Protein AF-A0A9D1UPT5-F1 (afdb_monomer_lite)

Organism: NCBI:txid2838590

pLDDT: mean 96.85, std 3.09, range [76.75, 98.69]

Structure (mmCIF, N/CA/C/O backbone):
data_AF-A0A9D1UPT5-F1
#
_entry.id   AF-A0A9D1UPT5-F1
#
loop_
_atom_site.group_PDB
_atom_site.id
_atom_site.type_symbol
_atom_site.label_atom_id
_atom_site.label_alt_id
_atom_site.label_comp_id
_atom_site.label_asym_id
_atom_site.label_entity_id
_atom_site.label_seq_id
_atom_site.pdbx_PDB_ins_code
_atom_site.Cartn_x
_atom_site.Cartn_y
_atom_site.Cartn_z
_atom_site.occupancy
_atom_site.B_iso_or_equiv
_atom_site.auth_seq_id
_atom_site.auth_comp_id
_atom_site.auth_asym_id
_atom_site.auth_atom_id
_atom_site.pdbx_PDB_model_num
ATOM 1 N N . GLY A 1 1 ? -8.221 0.905 21.144 1.00 76.75 1 GLY A N 1
ATOM 2 C CA . GLY A 1 1 ? -8.156 1.146 19.690 1.00 76.75 1 GLY A CA 1
ATOM 3 C C . GLY A 1 1 ? -7.171 0.180 19.068 1.00 76.75 1 GLY A C 1
ATOM 4 O O . GLY A 1 1 ? -6.368 -0.373 19.814 1.00 76.75 1 GLY A O 1
ATOM 5 N N . LEU A 1 2 ? -7.255 -0.034 17.752 1.00 83.69 2 LEU A N 1
ATOM 6 C CA . LEU A 1 2 ? -6.305 -0.863 16.998 1.00 83.69 2 LEU A CA 1
ATOM 7 C C . LEU A 1 2 ? -4.898 -0.245 17.031 1.00 83.69 2 LEU A C 1
ATOM 9 O O . LEU A 1 2 ? -4.751 0.978 17.043 1.00 83.69 2 LEU A O 1
ATOM 13 N N . LYS A 1 3 ? -3.871 -1.092 17.051 1.00 92.44 3 LYS A N 1
ATOM 14 C CA . LYS A 1 3 ? -2.460 -0.732 16.891 1.00 92.44 3 LYS A CA 1
ATOM 15 C C . LYS A 1 3 ? -2.036 -0.953 15.441 1.00 92.44 3 LYS A C 1
ATOM 17 O O . LYS A 1 3 ? -2.571 -1.812 14.749 1.00 92.44 3 LYS A O 1
ATOM 22 N N . SER A 1 4 ? -1.060 -0.175 14.976 1.00 92.69 4 SER A N 1
ATOM 23 C CA . SER A 1 4 ? -0.506 -0.327 13.624 1.00 92.69 4 SER A CA 1
ATOM 24 C C . SER A 1 4 ? -0.038 -1.770 13.393 1.00 92.69 4 SER A C 1
ATOM 26 O O . SER A 1 4 ? 0.734 -2.301 14.191 1.00 92.69 4 SER A O 1
ATOM 28 N N . ARG A 1 5 ? -0.472 -2.358 12.275 1.00 92.75 5 ARG A N 1
ATOM 29 C CA . ARG A 1 5 ? -0.336 -3.761 11.845 1.00 92.75 5 ARG A CA 1
ATOM 30 C C . ARG A 1 5 ? -1.254 -4.778 12.527 1.00 92.75 5 ARG A C 1
ATOM 32 O O . ARG A 1 5 ? -1.106 -5.969 12.253 1.00 92.75 5 ARG A O 1
ATOM 39 N N . ASP A 1 6 ? -2.215 -4.349 13.343 1.00 96.75 6 ASP A N 1
ATOM 40 C CA . ASP A 1 6 ? -3.264 -5.250 13.823 1.00 96.75 6 ASP A CA 1
ATOM 41 C C . ASP A 1 6 ? -4.055 -5.818 12.637 1.00 96.75 6 ASP A C 1
ATOM 43 O O . ASP A 1 6 ? -4.432 -5.093 11.710 1.00 96.75 6 ASP A O 1
ATOM 47 N N . GLN A 1 7 ? -4.320 -7.122 12.691 1.00 97.31 7 GLN A N 1
ATOM 48 C CA . GLN A 1 7 ? -5.183 -7.818 11.748 1.00 97.31 7 GLN A CA 1
ATOM 49 C C . GLN A 1 7 ? -6.528 -8.124 12.404 1.00 97.31 7 GLN A C 1
ATOM 51 O O . GLN A 1 7 ? -6.585 -8.625 13.526 1.00 97.31 7 GLN A O 1
ATOM 56 N N . VAL A 1 8 ? -7.604 -7.875 11.666 1.00 96.94 8 VAL A N 1
ATOM 57 C CA . VAL A 1 8 ? -8.970 -8.239 12.036 1.00 96.94 8 VAL A CA 1
ATOM 58 C C . VAL A 1 8 ? -9.492 -9.236 11.009 1.00 96.94 8 VAL A C 1
ATOM 60 O O . VAL A 1 8 ? -9.586 -8.927 9.821 1.00 96.94 8 VAL A O 1
ATOM 63 N N . THR A 1 9 ? -9.820 -10.441 11.464 1.00 97.94 9 THR A N 1
ATOM 64 C CA . THR A 1 9 ? -10.499 -11.450 10.645 1.00 97.94 9 THR A CA 1
ATOM 65 C C . THR A 1 9 ? -11.955 -11.045 10.431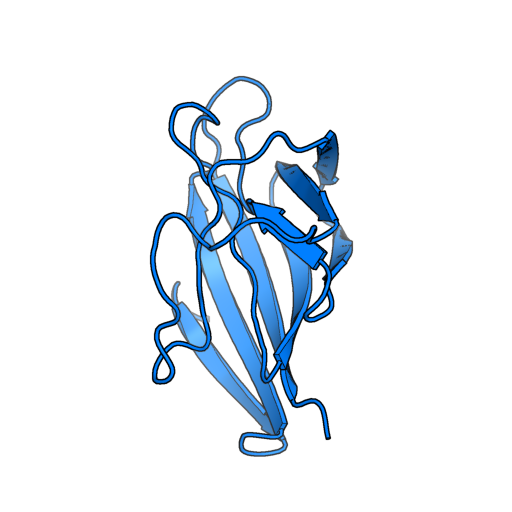 1.00 97.94 9 THR A C 1
ATOM 67 O O . THR A 1 9 ? -12.639 -10.703 11.394 1.00 97.94 9 THR A O 1
ATOM 70 N N . ILE A 1 10 ? -12.419 -11.090 9.180 1.00 97.94 10 ILE A N 1
ATOM 71 C CA . ILE A 1 10 ? -13.807 -10.785 8.801 1.00 97.94 10 ILE A CA 1
ATOM 72 C C . ILE A 1 10 ? -14.520 -12.080 8.394 1.00 97.94 10 ILE A C 1
ATOM 74 O O . ILE A 1 10 ? -15.569 -12.397 8.946 1.00 97.94 10 ILE A O 1
ATOM 78 N N . ASP A 1 11 ? -13.912 -12.854 7.494 1.00 97.94 11 ASP A N 1
ATOM 79 C CA . ASP A 1 11 ? -14.383 -14.169 7.052 1.00 97.94 11 ASP A CA 1
ATOM 80 C C . ASP A 1 11 ? -13.187 -15.117 6.895 1.00 97.94 11 ASP A C 1
ATOM 82 O O . ASP A 1 11 ? -12.575 -15.196 5.831 1.00 97.94 11 ASP A O 1
ATOM 86 N N . GLY A 1 12 ? -12.798 -15.783 7.988 1.00 96.44 12 GLY A N 1
ATOM 87 C CA . GLY A 1 12 ? -11.704 -16.758 7.999 1.00 96.44 12 GLY A CA 1
ATOM 88 C C . GLY A 1 12 ? -10.411 -16.243 7.352 1.00 96.44 12 GLY A C 1
ATOM 89 O O . GLY A 1 12 ? -9.889 -15.191 7.725 1.00 96.44 12 GLY A O 1
ATOM 90 N N . ASP A 1 13 ? -9.891 -17.003 6.388 1.00 95.44 13 ASP A N 1
ATOM 91 C CA . ASP A 1 13 ? -8.802 -16.578 5.504 1.00 95.44 13 ASP A CA 1
ATOM 92 C C . ASP A 1 13 ? -9.310 -15.945 4.198 1.00 95.44 13 ASP A C 1
ATOM 94 O O . ASP A 1 13 ? -8.509 -15.420 3.438 1.00 95.44 13 ASP A O 1
ATOM 98 N N . ARG A 1 14 ? -10.622 -15.959 3.928 1.00 97.94 14 ARG A N 1
ATOM 99 C CA . ARG A 1 14 ? -11.212 -15.390 2.709 1.00 97.94 14 ARG A CA 1
ATOM 100 C C . ARG A 1 14 ? -11.213 -13.869 2.736 1.00 97.94 14 ARG A C 1
ATOM 102 O O . ARG A 1 14 ? -10.936 -13.248 1.716 1.00 97.94 14 ARG A O 1
ATOM 109 N N . VAL A 1 15 ? -11.514 -13.267 3.886 1.00 98.50 15 VAL A N 1
ATOM 110 C CA . VAL A 1 15 ? -11.518 -11.810 4.050 1.00 98.50 15 VAL A CA 1
ATOM 111 C C . VAL A 1 15 ? -10.931 -11.416 5.399 1.00 98.50 15 VAL A C 1
ATOM 113 O O . VAL A 1 15 ? -11.405 -11.835 6.459 1.00 98.50 15 VAL A O 1
ATOM 116 N N . TYR A 1 16 ? -9.926 -10.547 5.377 1.00 98.31 16 TYR A N 1
ATOM 117 C CA . TYR A 1 16 ? -9.361 -9.943 6.582 1.00 98.31 16 TYR A CA 1
ATOM 118 C C . TYR A 1 16 ? -8.865 -8.527 6.299 1.00 98.31 16 TYR A C 1
ATOM 120 O O . TYR A 1 16 ? -8.503 -8.194 5.174 1.00 98.31 16 TYR A O 1
ATOM 128 N N . ALA A 1 17 ? -8.828 -7.683 7.327 1.00 98.25 17 ALA A N 1
ATOM 129 C CA . ALA A 1 17 ? -8.331 -6.316 7.230 1.00 98.25 17 ALA A CA 1
ATOM 130 C C . ALA A 1 17 ? -7.081 -6.126 8.086 1.00 98.25 17 ALA A C 1
ATOM 132 O O . ALA A 1 17 ? -6.987 -6.660 9.191 1.00 98.25 17 ALA A O 1
ATOM 133 N N . LYS A 1 18 ? -6.134 -5.334 7.593 1.00 98.00 18 LYS A N 1
ATOM 134 C CA . LYS A 1 18 ? -4.952 -4.886 8.331 1.00 98.00 18 LYS A CA 1
ATOM 135 C C . LYS A 1 18 ? -5.021 -3.380 8.518 1.00 98.00 18 LYS A C 1
ATOM 137 O O . LYS A 1 18 ? -5.167 -2.644 7.546 1.00 98.00 18 LYS A O 1
ATOM 142 N N . TYR A 1 19 ? -4.913 -2.932 9.763 1.00 98.19 19 TYR A N 1
ATOM 143 C CA . TYR A 1 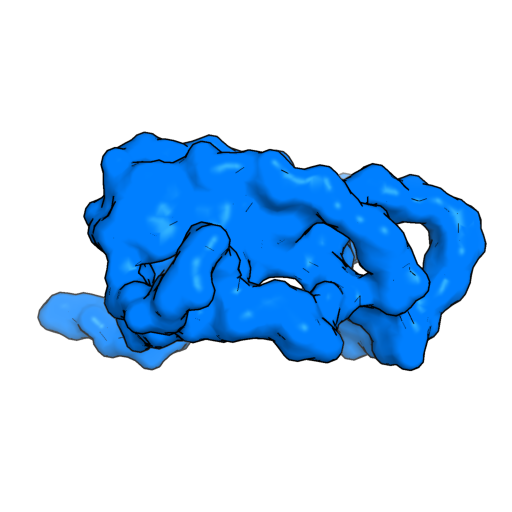19 ? -4.849 -1.512 10.095 1.00 98.19 19 TYR A CA 1
ATOM 144 C C . TYR A 1 19 ? -3.404 -1.035 10.079 1.00 98.19 19 TYR A C 1
ATOM 146 O O . TYR A 1 19 ? -2.536 -1.665 10.674 1.00 98.19 19 TYR A O 1
ATOM 154 N N . PHE A 1 20 ? -3.142 0.100 9.447 1.00 97.75 20 PHE A N 1
ATOM 155 C CA . PHE A 1 20 ? -1.837 0.743 9.456 1.00 97.75 20 PHE A CA 1
ATOM 156 C C . PHE A 1 20 ? -1.974 2.186 9.926 1.00 97.75 20 PHE A C 1
ATOM 158 O O . PHE A 1 20 ? -2.855 2.915 9.487 1.00 97.75 20 PHE A O 1
ATOM 165 N N . ASP A 1 21 ? -1.056 2.578 10.800 1.00 97.50 21 ASP A N 1
ATOM 166 C CA . ASP A 1 21 ? -0.805 3.948 11.250 1.00 97.50 21 ASP A CA 1
ATOM 167 C C . ASP A 1 21 ? 0.700 4.163 11.093 1.00 97.50 21 ASP A C 1
ATOM 169 O O . ASP A 1 21 ? 1.500 3.525 11.795 1.00 97.50 21 ASP A O 1
ATOM 173 N N . MET A 1 22 ? 1.083 4.873 10.032 1.00 96.44 22 MET A N 1
ATOM 174 C CA . MET A 1 22 ? 2.452 4.916 9.515 1.00 96.44 22 MET A CA 1
ATOM 175 C C . MET A 1 22 ? 2.729 6.231 8.783 1.00 96.44 22 MET A C 1
ATOM 177 O O . MET A 1 22 ? 1.820 6.999 8.487 1.00 96.44 22 MET A O 1
ATOM 181 N N . GLU A 1 23 ? 3.994 6.472 8.446 1.00 97.44 23 GLU A N 1
ATOM 182 C CA . GLU A 1 23 ? 4.373 7.547 7.530 1.00 97.44 23 GLU A CA 1
ATOM 183 C C . GLU A 1 23 ? 4.404 7.060 6.074 1.00 97.44 23 GLU A C 1
ATOM 185 O O . GLU A 1 23 ? 4.724 5.896 5.784 1.00 97.44 23 GLU A O 1
ATOM 190 N N . THR A 1 24 ? 4.064 7.962 5.155 1.00 98.12 24 THR A N 1
ATOM 191 C CA . THR A 1 24 ? 4.320 7.802 3.720 1.00 98.12 24 THR A CA 1
ATOM 192 C C . THR A 1 24 ? 5.823 7.755 3.449 1.00 98.12 24 THR A C 1
ATOM 194 O O . THR A 1 24 ? 6.612 8.330 4.197 1.00 98.12 24 THR A O 1
AT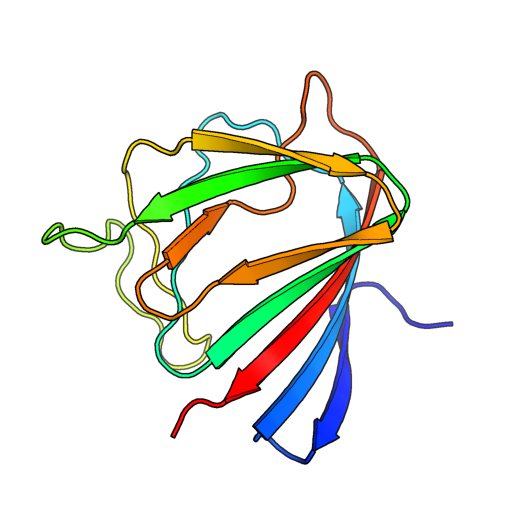OM 197 N N . LYS A 1 25 ? 6.222 7.132 2.344 1.00 96.38 25 LYS A N 1
ATOM 198 C CA . LYS A 1 25 ? 7.612 7.024 1.882 1.00 96.38 25 LYS A CA 1
ATOM 199 C C . LYS A 1 25 ? 7.845 7.915 0.664 1.00 96.38 25 LYS A C 1
ATOM 201 O O . LYS A 1 25 ? 6.956 8.062 -0.171 1.00 96.38 25 LYS A O 1
ATOM 206 N N . LEU A 1 26 ? 9.043 8.485 0.543 1.00 96.62 26 LEU A N 1
ATOM 207 C CA . LEU A 1 26 ? 9.453 9.125 -0.708 1.00 96.62 26 LEU A CA 1
ATOM 208 C C . LEU A 1 26 ? 9.461 8.082 -1.844 1.00 96.62 26 LEU A C 1
ATOM 210 O O . LEU A 1 26 ? 9.724 6.909 -1.574 1.00 96.62 26 LEU A O 1
ATOM 214 N N . PRO A 1 27 ? 9.160 8.483 -3.090 1.00 92.81 27 PRO A N 1
ATOM 215 C CA . PRO A 1 27 ? 9.034 7.553 -4.214 1.00 92.81 27 PRO A CA 1
ATOM 216 C C . PRO A 1 27 ? 10.363 6.941 -4.678 1.00 92.81 27 PRO A C 1
ATOM 218 O O . PRO A 1 27 ? 10.349 5.917 -5.358 1.00 92.81 27 PRO A O 1
ATOM 221 N N . ASP A 1 28 ? 11.501 7.534 -4.307 1.00 92.75 28 ASP A N 1
ATOM 222 C CA . ASP A 1 28 ? 12.821 7.049 -4.709 1.00 92.75 28 ASP A CA 1
ATOM 223 C C . ASP A 1 28 ? 13.074 5.609 -4.229 1.00 92.75 28 ASP A C 1
ATOM 225 O O . ASP A 1 28 ? 12.901 5.280 -3.053 1.00 92.75 28 ASP A O 1
ATOM 229 N N . GLY A 1 29 ? 13.441 4.732 -5.166 1.00 88.38 29 GLY A N 1
ATOM 230 C CA . GLY A 1 29 ? 13.659 3.304 -4.916 1.00 88.38 29 GLY A CA 1
ATOM 231 C C . GLY A 1 29 ? 12.403 2.489 -4.572 1.00 88.38 29 GLY A C 1
ATOM 232 O O . GLY A 1 29 ? 12.525 1.327 -4.166 1.00 88.38 29 GLY A O 1
ATOM 233 N N . VAL A 1 30 ? 11.196 3.052 -4.706 1.00 95.88 30 VAL A N 1
ATOM 234 C CA . VAL A 1 30 ? 9.953 2.303 -4.487 1.00 95.88 30 VAL A CA 1
ATOM 235 C C . VAL A 1 30 ? 9.582 1.506 -5.731 1.00 95.88 30 VAL A C 1
ATOM 237 O O . VAL A 1 30 ? 9.209 2.069 -6.753 1.00 95.88 30 VAL A O 1
ATOM 240 N N . MET A 1 31 ? 9.605 0.184 -5.588 1.00 97.56 31 MET A N 1
ATOM 241 C CA . MET A 1 31 ? 9.062 -0.758 -6.564 1.00 97.56 31 MET A CA 1
ATOM 242 C C . MET A 1 31 ? 7.590 -1.061 -6.256 1.00 97.56 31 MET A C 1
ATOM 244 O O . MET A 1 31 ? 7.285 -1.331 -5.084 1.00 97.56 31 MET A O 1
ATOM 248 N N . PRO A 1 32 ? 6.687 -1.051 -7.253 1.00 98.31 32 PRO A N 1
ATOM 249 C CA . PRO A 1 32 ? 5.333 -1.542 -7.065 1.00 98.31 32 PRO A CA 1
ATOM 250 C C . PRO A 1 32 ? 5.318 -3.049 -6.769 1.00 98.31 32 PRO A C 1
ATOM 252 O O . PRO A 1 32 ? 6.135 -3.830 -7.270 1.00 98.31 32 PRO A O 1
ATOM 255 N N . GLU A 1 33 ? 4.381 -3.440 -5.913 1.00 98.44 33 GLU A N 1
ATOM 256 C CA . GLU A 1 33 ? 4.117 -4.807 -5.493 1.00 98.44 33 GLU A CA 1
ATOM 257 C C . GLU A 1 33 ? 2.874 -5.374 -6.181 1.00 98.44 33 GLU A C 1
ATOM 259 O O . GLU A 1 33 ? 1.965 -4.641 -6.571 1.00 98.44 33 GLU A O 1
ATOM 264 N N . GLY A 1 34 ? 2.841 -6.694 -6.323 1.00 98.12 34 GLY A N 1
ATOM 265 C CA . GLY A 1 34 ? 1.699 -7.434 -6.852 1.00 98.12 34 GLY A CA 1
ATOM 266 C C . GLY A 1 34 ? 1.428 -8.688 -6.029 1.00 98.12 34 GLY A C 1
ATOM 267 O O . GLY A 1 34 ? 2.340 -9.245 -5.404 1.00 98.12 34 GLY A O 1
ATOM 268 N N . HIS A 1 35 ? 0.173 -9.126 -6.053 1.00 98.12 35 HIS A N 1
ATOM 269 C CA . HIS A 1 35 ? -0.347 -10.273 -5.306 1.00 98.12 35 HIS A CA 1
ATOM 270 C C . HIS A 1 35 ? -0.890 -11.332 -6.271 1.00 98.12 35 HIS A C 1
ATOM 272 O O . HIS A 1 35 ? -1.082 -11.058 -7.453 1.00 98.12 35 HIS A O 1
ATOM 278 N N . SER A 1 36 ? -1.078 -12.569 -5.814 1.00 97.00 36 SER A N 1
ATOM 279 C CA . SER A 1 36 ? -1.627 -13.647 -6.655 1.00 97.00 36 SER A CA 1
ATOM 280 C C . SER A 1 36 ? -2.880 -14.276 -6.066 1.00 97.00 36 SER A C 1
ATOM 282 O O . SER A 1 36 ? -3.773 -14.642 -6.822 1.00 97.00 36 SER A O 1
ATOM 284 N N . ASN A 1 37 ? -2.973 -14.379 -4.739 1.00 97.88 37 ASN A N 1
ATOM 285 C CA . ASN A 1 37 ? -4.086 -15.066 -4.081 1.00 97.88 37 ASN A CA 1
ATOM 286 C C . ASN A 1 37 ? -5.181 -14.106 -3.598 1.00 97.88 37 ASN A C 1
ATOM 288 O O . ASN A 1 37 ? -6.316 -14.534 -3.390 1.00 97.88 37 ASN A O 1
ATOM 292 N N . TYR A 1 38 ? -4.849 -12.831 -3.380 1.00 98.56 38 TYR A N 1
ATOM 293 C CA . TYR A 1 38 ? -5.774 -11.825 -2.860 1.00 98.56 38 TYR A CA 1
ATOM 294 C C . TYR A 1 38 ? -5.840 -10.594 -3.764 1.00 98.56 38 TYR A C 1
ATOM 296 O O . TYR A 1 38 ? -4.823 -10.143 -4.288 1.00 98.56 38 TYR A O 1
ATOM 304 N N . ALA A 1 39 ? -7.036 -10.021 -3.881 1.00 98.56 39 ALA A N 1
ATOM 305 C CA . ALA A 1 39 ? -7.202 -8.618 -4.234 1.00 98.56 39 ALA A CA 1
ATOM 306 C C . ALA A 1 39 ? -7.084 -7.750 -2.974 1.00 98.56 39 ALA A C 1
ATOM 308 O O . ALA A 1 39 ? -7.475 -8.167 -1.873 1.00 98.56 39 ALA A O 1
ATOM 309 N N . ASP A 1 40 ? -6.610 -6.523 -3.156 1.00 98.56 40 ASP A N 1
ATOM 310 C CA . ASP A 1 40 ? -6.511 -5.533 -2.089 1.00 98.56 40 ASP A CA 1
ATOM 311 C C . ASP A 1 40 ? -7.551 -4.447 -2.276 1.00 98.56 40 ASP A C 1
ATOM 313 O O . ASP A 1 40 ? -7.667 -3.873 -3.354 1.00 98.56 40 ASP A O 1
ATOM 317 N N . ILE A 1 41 ? -8.240 -4.106 -1.191 1.00 98.62 41 ILE A N 1
ATOM 318 C CA . ILE A 1 41 ? -8.972 -2.851 -1.056 1.00 98.62 41 ILE A CA 1
ATOM 319 C C . ILE A 1 41 ? -8.206 -2.009 -0.044 1.00 98.62 41 ILE A C 1
ATOM 321 O O . ILE A 1 41 ? -8.191 -2.327 1.149 1.00 98.62 41 ILE A O 1
ATOM 325 N N . GLN A 1 42 ? -7.564 -0.942 -0.506 1.00 98.56 42 GLN A N 1
ATOM 326 C CA . GLN A 1 42 ? -6.894 0.002 0.382 1.00 98.56 42 GLN A CA 1
ATOM 327 C C . GLN A 1 42 ? -7.782 1.221 0.583 1.00 98.56 42 GLN A C 1
ATOM 329 O O . GLN A 1 42 ? -8.133 1.909 -0.372 1.00 98.56 42 GLN A O 1
ATOM 334 N N . TYR A 1 43 ? -8.156 1.472 1.834 1.00 98.50 43 TYR A N 1
ATOM 335 C CA . TYR A 1 43 ? -8.997 2.591 2.238 1.00 98.50 43 TYR A CA 1
ATOM 336 C C . TYR A 1 43 ? -8.207 3.544 3.126 1.00 98.50 43 TYR A C 1
ATOM 338 O O . TYR A 1 43 ? -7.737 3.151 4.199 1.00 98.50 43 TYR A O 1
ATOM 346 N N . LEU A 1 44 ? -8.078 4.797 2.692 1.00 98.44 44 LEU A N 1
ATOM 347 C CA . LEU A 1 44 ? -7.356 5.824 3.428 1.00 98.44 44 LEU A CA 1
ATOM 348 C C . LEU A 1 44 ? -8.282 6.436 4.486 1.00 98.44 44 LEU A C 1
ATOM 350 O O . LEU A 1 44 ? -9.224 7.162 4.180 1.00 98.44 44 LEU A O 1
ATOM 354 N N . LEU A 1 45 ? -8.018 6.131 5.754 1.00 98.12 45 LEU A N 1
ATOM 355 C CA . LEU A 1 45 ? -8.785 6.626 6.898 1.00 98.12 45 LEU A CA 1
ATOM 356 C C . LEU A 1 45 ? -8.429 8.069 7.262 1.00 98.12 45 LEU A C 1
ATOM 358 O O . LEU A 1 45 ? -9.275 8.796 7.774 1.00 98.12 45 LEU A O 1
ATOM 362 N N . ASP A 1 46 ? -7.165 8.451 7.088 1.00 98.38 46 ASP A N 1
ATOM 363 C CA . ASP A 1 46 ? -6.637 9.755 7.490 1.00 98.38 46 ASP A CA 1
ATOM 364 C C . ASP A 1 46 ? -5.360 10.099 6.721 1.00 98.38 46 ASP A C 1
ATOM 366 O O . ASP A 1 46 ? -4.578 9.203 6.394 1.00 98.38 46 ASP A O 1
ATOM 370 N N . GLY A 1 47 ? -5.122 11.396 6.521 1.00 97.62 47 GLY A N 1
ATOM 371 C CA . GLY A 1 47 ? -3.967 11.915 5.789 1.00 97.62 47 GLY A CA 1
ATOM 372 C C . GLY A 1 47 ? -4.170 11.966 4.271 1.00 97.62 47 GLY A C 1
ATOM 373 O O . GLY A 1 47 ? -5.296 11.938 3.767 1.00 97.62 47 GLY A O 1
ATOM 374 N N . GLU A 1 48 ? -3.054 12.075 3.553 1.00 98.06 48 GLU A N 1
ATOM 375 C CA . GLU A 1 48 ? -2.982 12.074 2.091 1.00 98.06 48 GLU A CA 1
ATOM 376 C C . GLU A 1 48 ? -1.795 11.221 1.634 1.00 98.06 48 GLU A C 1
ATOM 378 O O . GLU A 1 48 ? -0.728 11.252 2.249 1.00 98.06 48 GLU A O 1
ATOM 383 N N . GLU A 1 49 ? -1.961 10.499 0.529 1.00 98.00 49 GLU A N 1
ATOM 384 C CA . GLU A 1 49 ? -0.877 9.772 -0.136 1.00 98.00 49 GLU A CA 1
ATOM 385 C C . GLU A 1 49 ? -1.034 9.821 -1.657 1.00 98.00 49 GLU A C 1
ATOM 387 O O . GLU A 1 49 ? -2.062 10.241 -2.190 1.00 98.00 49 GLU A O 1
ATOM 392 N N . ALA A 1 50 ? -0.003 9.385 -2.371 1.00 98.06 50 ALA A N 1
ATOM 393 C CA . ALA A 1 50 ? -0.135 8.913 -3.736 1.00 98.06 50 ALA A CA 1
ATOM 394 C C . ALA A 1 50 ? -0.089 7.381 -3.773 1.00 98.06 50 ALA A C 1
ATOM 396 O O . ALA A 1 50 ? 0.689 6.737 -3.064 1.00 98.06 50 ALA A O 1
ATOM 397 N N . LEU A 1 51 ? -0.906 6.816 -4.651 1.00 98.31 51 LEU A N 1
ATOM 398 C CA . LEU A 1 51 ? -0.803 5.448 -5.127 1.00 98.31 51 LEU A CA 1
ATOM 399 C C . LEU A 1 51 ? 0.060 5.447 -6.384 1.00 98.31 51 LEU A C 1
ATOM 401 O O . LEU A 1 51 ? -0.290 6.128 -7.345 1.00 98.31 51 LEU A O 1
ATOM 405 N N . GLY A 1 52 ? 1.145 4.678 -6.403 1.00 98.31 52 GLY A N 1
ATOM 406 C CA . GLY A 1 52 ? 1.761 4.271 -7.665 1.00 98.31 52 GLY A CA 1
ATOM 407 C C . GLY A 1 52 ? 0.973 3.108 -8.263 1.00 98.31 52 GLY A C 1
ATOM 408 O O . GLY A 1 52 ? 0.706 2.153 -7.545 1.00 98.31 52 GLY A O 1
ATOM 409 N N . TYR A 1 53 ? 0.590 3.167 -9.532 1.00 98.50 53 TYR A N 1
ATOM 410 C CA . TYR A 1 53 ? -0.156 2.114 -10.220 1.00 98.50 53 TYR A CA 1
ATOM 411 C C . TYR A 1 53 ? 0.508 1.760 -11.548 1.00 98.50 53 TYR A C 1
ATOM 413 O O . TYR A 1 53 ? 0.878 2.642 -12.322 1.00 98.50 53 TYR A O 1
ATOM 421 N N . ALA A 1 54 ? 0.619 0.470 -11.833 1.00 98.25 54 ALA A N 1
ATOM 422 C CA . ALA A 1 54 ? 0.999 -0.031 -13.142 1.00 98.25 54 ALA A CA 1
ATOM 423 C C . ALA A 1 54 ? 0.217 -1.305 -13.453 1.00 98.25 54 ALA A C 1
ATOM 425 O O . ALA A 1 54 ? -0.166 -2.053 -12.556 1.00 98.25 54 ALA A O 1
ATOM 426 N N . ARG A 1 55 ? 0.018 -1.590 -14.738 1.00 97.50 55 ARG A N 1
ATOM 427 C CA . ARG A 1 55 ? -0.496 -2.891 -15.161 1.00 97.50 55 ARG A CA 1
ATOM 428 C C . ARG A 1 55 ? 0.662 -3.871 -15.279 1.00 97.50 55 ARG A C 1
ATOM 430 O O . ARG A 1 55 ? 1.703 -3.526 -15.834 1.00 97.50 55 ARG A O 1
ATOM 437 N N . LYS A 1 56 ? 0.475 -5.090 -14.784 1.00 95.44 56 LYS A N 1
ATOM 438 C CA . LYS A 1 56 ? 1.462 -6.157 -14.926 1.00 95.44 56 LYS A CA 1
ATOM 439 C C . LYS A 1 56 ? 1.649 -6.507 -16.407 1.00 95.44 56 LYS A C 1
ATOM 441 O O . LYS A 1 56 ? 0.674 -6.793 -17.103 1.00 95.44 56 LYS A O 1
ATOM 446 N N . GLY A 1 57 ? 2.892 -6.450 -16.874 1.00 95.00 57 GLY A N 1
ATOM 447 C CA . GLY A 1 57 ? 3.286 -6.878 -18.213 1.00 95.00 57 GLY A CA 1
ATOM 448 C C . GLY A 1 57 ? 3.869 -8.291 -18.221 1.00 95.00 57 GLY A C 1
ATOM 449 O O . GLY A 1 57 ? 3.547 -9.127 -17.373 1.00 95.00 57 GLY A O 1
ATOM 450 N N . GLU A 1 58 ? 4.732 -8.558 -19.197 1.00 94.44 58 GLU A N 1
ATOM 451 C CA . GLU A 1 58 ? 5.431 -9.843 -19.355 1.00 94.44 58 GLU A CA 1
ATOM 452 C C . GLU A 1 58 ? 6.754 -9.896 -18.569 1.00 94.44 58 GLU A C 1
ATOM 454 O O . GLU A 1 58 ? 7.417 -10.935 -18.517 1.00 94.44 58 GLU A O 1
ATOM 459 N N . GLU A 1 59 ? 7.158 -8.786 -17.948 1.00 93.38 59 GLU A N 1
ATOM 460 C CA . GLU A 1 59 ? 8.408 -8.670 -17.213 1.00 93.38 59 GLU A CA 1
ATOM 461 C C . GLU A 1 59 ? 8.420 -9.561 -15.966 1.00 93.38 59 GLU A C 1
ATOM 463 O O . GLU A 1 59 ? 7.488 -9.593 -15.150 1.00 93.38 59 GLU A O 1
ATOM 468 N N . ALA A 1 60 ? 9.541 -10.256 -15.773 1.00 96.00 60 ALA A N 1
ATOM 469 C CA . ALA A 1 60 ? 9.787 -10.990 -14.544 1.00 96.00 60 ALA A CA 1
ATOM 470 C C . ALA A 1 60 ? 9.915 -10.019 -13.353 1.00 96.00 60 ALA A C 1
ATOM 472 O O . ALA A 1 60 ? 10.477 -8.930 -13.501 1.00 96.00 60 ALA A O 1
ATOM 473 N N . PRO A 1 61 ? 9.442 -10.405 -12.155 1.00 97.75 61 PRO A N 1
ATOM 474 C CA . PRO A 1 61 ? 9.584 -9.565 -10.978 1.00 97.75 61 PRO A CA 1
ATOM 475 C C . PRO A 1 61 ? 11.063 -9.400 -10.601 1.00 97.75 61 PRO A C 1
ATOM 477 O O . PRO A 1 61 ? 11.825 -10.368 -10.566 1.00 97.75 61 PRO A O 1
ATOM 480 N N . ALA A 1 62 ? 11.453 -8.176 -10.245 1.00 97.88 62 ALA A N 1
ATOM 481 C CA . ALA A 1 62 ? 12.784 -7.852 -9.736 1.00 97.88 62 ALA A CA 1
ATOM 482 C C . ALA A 1 62 ? 13.067 -8.527 -8.382 1.00 97.88 62 ALA A C 1
ATOM 484 O O . ALA A 1 62 ? 14.209 -8.876 -8.078 1.00 97.88 62 ALA A O 1
ATOM 485 N N . LYS A 1 63 ? 12.023 -8.743 -7.567 1.00 97.94 63 LYS A N 1
ATOM 486 C CA . LYS A 1 63 ? 12.080 -9.611 -6.380 1.00 97.94 63 LYS A CA 1
ATOM 487 C C . LYS A 1 63 ? 11.081 -10.757 -6.535 1.00 97.94 63 LYS A C 1
ATOM 489 O O . LYS A 1 63 ? 9.891 -10.474 -6.682 1.00 97.94 63 LYS A O 1
ATOM 494 N N . PRO A 1 64 ? 11.535 -12.022 -6.467 1.00 97.19 64 PRO A N 1
ATOM 495 C CA . PRO A 1 64 ? 10.690 -13.179 -6.731 1.00 97.19 64 PRO A CA 1
ATOM 496 C C . PRO A 1 64 ? 9.531 -13.282 -5.737 1.00 97.19 64 PRO A C 1
ATOM 498 O O . PRO A 1 64 ? 9.596 -12.759 -4.624 1.00 97.19 64 PRO A O 1
ATOM 501 N N . TYR A 1 65 ? 8.487 -13.994 -6.155 1.00 98.12 65 TYR A N 1
ATOM 502 C CA . TYR A 1 65 ? 7.277 -14.194 -5.367 1.00 98.12 65 TYR A CA 1
ATOM 503 C C . TYR A 1 65 ? 7.539 -14.951 -4.057 1.00 98.12 65 TYR A C 1
ATOM 505 O O . TYR A 1 65 ? 8.114 -16.041 -4.052 1.00 98.12 65 TYR A O 1
ATOM 513 N N . ASP A 1 66 ? 7.073 -14.374 -2.950 1.00 98.38 66 ASP A N 1
ATOM 514 C CA . ASP A 1 66 ? 7.040 -14.978 -1.619 1.00 98.38 66 ASP A CA 1
ATOM 515 C C . ASP A 1 66 ? 5.622 -15.496 -1.337 1.00 98.38 66 ASP A C 1
ATOM 517 O O . ASP A 1 66 ? 4.719 -14.730 -0.993 1.00 98.38 66 ASP A O 1
ATOM 521 N N . ALA A 1 67 ? 5.436 -16.813 -1.453 1.00 97.19 67 ALA A N 1
ATOM 522 C CA . ALA A 1 67 ? 4.143 -17.468 -1.256 1.00 97.19 67 ALA A CA 1
ATOM 523 C C . ALA A 1 67 ? 3.590 -17.341 0.175 1.00 97.19 67 ALA A C 1
ATOM 525 O O . ALA A 1 67 ? 2.381 -17.429 0.367 1.00 97.19 67 ALA A O 1
ATOM 526 N N . GLN A 1 68 ? 4.441 -17.123 1.187 1.00 96.00 68 GLN A N 1
ATOM 527 C CA . GLN A 1 68 ? 3.971 -16.933 2.565 1.00 96.00 68 GLN A CA 1
ATOM 528 C C . GLN A 1 68 ? 3.364 -15.545 2.770 1.00 96.00 68 GLN A C 1
ATOM 530 O O . GLN A 1 68 ? 2.487 -15.370 3.616 1.00 96.00 68 GLN A O 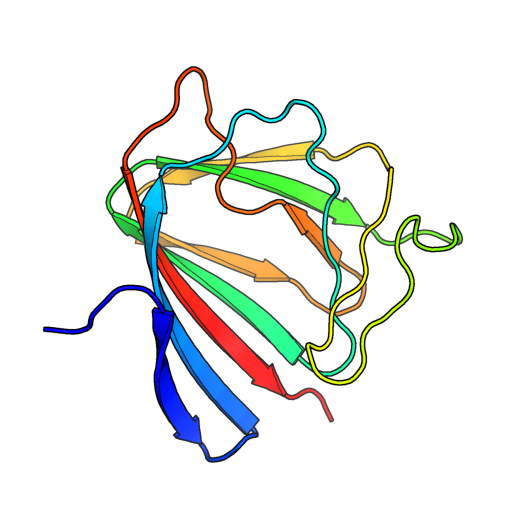1
ATOM 535 N N . LYS A 1 69 ? 3.848 -14.552 2.018 1.00 95.81 69 LYS A N 1
ATOM 536 C CA . LYS A 1 69 ? 3.392 -13.159 2.106 1.00 95.81 69 LYS A CA 1
ATOM 537 C C . LYS A 1 69 ? 2.460 -12.744 0.969 1.00 95.81 69 LYS A C 1
ATOM 539 O O . LYS A 1 69 ? 1.936 -11.636 1.025 1.00 95.81 69 LYS A O 1
ATOM 544 N N . ASP A 1 70 ? 2.270 -13.618 -0.018 1.00 97.88 70 ASP A N 1
ATOM 545 C CA . ASP A 1 70 ? 1.551 -13.363 -1.266 1.00 97.88 70 ASP A CA 1
ATOM 546 C C . ASP A 1 70 ? 2.038 -12.094 -1.975 1.00 97.88 70 ASP A C 1
ATOM 548 O O . ASP A 1 70 ? 1.254 -11.206 -2.277 1.00 97.88 70 ASP A O 1
ATOM 552 N N . ILE A 1 71 ? 3.350 -11.954 -2.187 1.00 98.50 71 ILE A N 1
ATOM 553 C CA . ILE A 1 71 ? 3.913 -10.705 -2.718 1.00 98.50 71 ILE A CA 1
ATOM 554 C C . ILE A 1 71 ? 5.121 -10.933 -3.625 1.00 98.50 71 ILE A C 1
ATOM 556 O O . ILE A 1 71 ? 5.988 -11.754 -3.330 1.00 98.50 71 ILE A O 1
ATOM 560 N N . ALA A 1 72 ? 5.199 -10.162 -4.704 1.00 98.38 72 ALA A N 1
ATOM 561 C CA . ALA A 1 72 ? 6.385 -9.973 -5.540 1.00 98.38 72 ALA A CA 1
ATOM 562 C C . ALA A 1 72 ? 6.550 -8.479 -5.863 1.00 98.38 72 ALA A C 1
ATOM 564 O O . ALA A 1 72 ? 5.605 -7.710 -5.689 1.00 98.38 72 ALA A O 1
ATOM 565 N N . PHE A 1 73 ? 7.734 -8.066 -6.328 1.00 98.44 73 PHE A N 1
ATOM 566 C CA . PHE A 1 73 ? 8.014 -6.662 -6.661 1.00 98.44 73 PHE A CA 1
ATOM 567 C C . PHE A 1 73 ? 8.603 -6.526 -8.061 1.00 98.44 73 PHE A C 1
ATOM 569 O O . PHE A 1 73 ? 9.453 -7.330 -8.450 1.00 98.44 73 PHE A O 1
ATOM 576 N N . TRP A 1 74 ? 8.207 -5.472 -8.770 1.00 98.25 74 TRP A N 1
ATOM 577 C CA . TRP A 1 74 ? 8.661 -5.157 -10.123 1.00 98.25 74 TRP A CA 1
ATOM 578 C C . TRP A 1 74 ? 9.409 -3.830 -10.150 1.00 98.25 74 TRP A C 1
ATOM 580 O O . TRP A 1 74 ? 9.011 -2.881 -9.485 1.00 98.25 74 TRP A O 1
ATOM 590 N N . ASP A 1 75 ? 10.473 -3.762 -10.942 1.00 96.88 75 ASP A N 1
ATOM 591 C CA . ASP A 1 75 ? 11.178 -2.515 -11.239 1.00 96.88 75 ASP A CA 1
ATOM 592 C C . ASP A 1 75 ? 10.673 -1.976 -12.582 1.00 96.88 75 ASP A C 1
ATOM 594 O O . ASP A 1 75 ? 11.264 -2.213 -13.634 1.00 96.88 75 ASP A O 1
ATOM 598 N N . VAL A 1 76 ? 9.485 -1.366 -12.547 1.00 96.50 76 VAL A N 1
ATOM 599 C CA . VAL A 1 76 ? 8.774 -0.851 -13.725 1.00 96.50 76 VAL A CA 1
ATOM 600 C C . VAL A 1 76 ? 8.242 0.560 -13.461 1.00 96.50 76 VAL A C 1
ATOM 602 O O . VAL A 1 76 ? 7.949 0.897 -12.308 1.00 96.50 76 VAL A O 1
ATOM 605 N N . PRO A 1 77 ? 8.078 1.392 -14.507 1.00 96.19 77 PRO A N 1
ATOM 606 C CA . PRO A 1 77 ? 7.397 2.675 -14.381 1.00 96.19 77 PRO A CA 1
ATOM 607 C C . PRO A 1 77 ? 5.956 2.507 -13.886 1.00 96.19 77 PRO A C 1
ATOM 609 O O . PRO A 1 77 ? 5.291 1.525 -14.211 1.00 96.19 77 PRO A O 1
ATOM 612 N N . TYR A 1 78 ? 5.463 3.495 -13.143 1.00 97.44 78 TYR A N 1
ATOM 613 C CA . TYR A 1 78 ? 4.087 3.544 -12.657 1.00 97.44 78 TYR A CA 1
ATOM 614 C C . TYR A 1 78 ? 3.521 4.963 -12.748 1.00 97.44 78 TYR A C 1
ATOM 616 O O . TYR A 1 78 ? 4.244 5.951 -12.595 1.00 97.44 78 TYR A O 1
ATOM 624 N N . ASP A 1 79 ? 2.211 5.055 -12.958 1.00 97.31 79 ASP A N 1
ATOM 625 C CA . ASP A 1 79 ? 1.453 6.296 -12.843 1.00 97.31 79 ASP A CA 1
ATOM 626 C C . ASP A 1 79 ? 1.170 6.605 -11.375 1.00 97.31 79 ASP A C 1
ATOM 628 O O . ASP A 1 79 ? 1.157 5.709 -10.532 1.00 97.31 79 ASP A O 1
ATOM 632 N N . THR A 1 80 ? 0.921 7.875 -11.047 1.00 97.69 80 THR A N 1
ATOM 633 C CA . THR A 1 80 ? 0.575 8.272 -9.675 1.00 97.69 80 THR A CA 1
ATOM 634 C C . THR A 1 80 ? -0.830 8.844 -9.588 1.00 97.69 80 THR A C 1
ATOM 636 O O . THR A 1 80 ? -1.232 9.689 -10.388 1.00 97.69 80 THR A O 1
ATOM 639 N N . ILE A 1 81 ? -1.577 8.397 -8.582 1.00 98.12 81 ILE A N 1
ATOM 640 C CA . ILE A 1 81 ? -2.935 8.857 -8.288 1.00 98.12 81 ILE A CA 1
ATOM 641 C C . ILE A 1 81 ? -2.935 9.426 -6.874 1.00 98.12 81 ILE A C 1
ATOM 643 O O . ILE A 1 81 ? -2.567 8.737 -5.926 1.00 98.12 81 ILE A O 1
ATOM 647 N N . ARG A 1 82 ? -3.339 10.690 -6.717 1.00 98.19 82 ARG A N 1
ATOM 648 C CA . ARG A 1 82 ? -3.463 11.326 -5.398 1.00 98.19 82 ARG A CA 1
ATOM 649 C C . ARG A 1 82 ? -4.726 10.839 -4.691 1.00 98.19 82 ARG A C 1
ATOM 651 O O . ARG A 1 82 ? -5.802 10.881 -5.280 1.00 98.19 82 ARG A O 1
ATOM 658 N N . LEU A 1 83 ? -4.581 10.477 -3.421 1.00 98.38 83 LEU A N 1
ATOM 659 C CA . LEU A 1 83 ? -5.640 10.014 -2.531 1.00 98.38 83 LEU A CA 1
ATOM 660 C C . LEU A 1 83 ? -5.681 10.877 -1.265 1.00 98.38 83 LEU A C 1
ATOM 662 O O . LEU A 1 83 ? -4.647 11.320 -0.756 1.00 98.38 83 LEU A O 1
ATOM 666 N N . LYS A 1 84 ? -6.883 11.096 -0.740 1.00 98.06 84 LYS A N 1
ATOM 667 C CA . LYS A 1 84 ? -7.150 11.772 0.539 1.00 98.06 84 LYS A CA 1
ATOM 668 C C . LYS A 1 84 ? -8.049 10.907 1.420 1.00 98.06 84 LYS A C 1
ATOM 670 O O . LYS A 1 84 ? -8.659 9.949 0.951 1.00 98.06 84 LYS A O 1
ATOM 675 N N . ALA A 1 85 ? -8.124 11.238 2.705 1.00 98.44 85 ALA A N 1
ATOM 676 C CA . ALA A 1 85 ? -9.000 10.544 3.645 1.00 98.44 85 ALA A CA 1
ATOM 677 C C . ALA A 1 85 ? -10.432 10.383 3.090 1.00 98.44 85 ALA A C 1
ATOM 679 O O . ALA A 1 85 ? -11.047 11.353 2.637 1.00 98.44 85 ALA A O 1
ATOM 680 N N . GLY A 1 86 ? -10.951 9.156 3.138 1.00 98.50 86 GLY A N 1
ATOM 681 C CA . GLY A 1 86 ? -12.234 8.765 2.552 1.00 98.50 86 GLY A CA 1
ATOM 682 C C . GLY A 1 86 ? -12.137 8.150 1.151 1.00 98.50 86 GLY A C 1
ATOM 683 O O . GLY A 1 86 ? -13.105 7.529 0.711 1.00 98.50 86 GLY A O 1
ATOM 684 N N . ASP A 1 87 ? -10.996 8.259 0.469 1.00 98.69 87 ASP A N 1
ATOM 685 C CA . ASP A 1 87 ? -10.773 7.573 -0.804 1.00 98.69 87 ASP A CA 1
ATOM 686 C C . ASP A 1 87 ? -10.375 6.105 -0.574 1.00 98.69 87 ASP A C 1
ATOM 688 O O . ASP A 1 87 ? -9.701 5.755 0.402 1.00 98.69 87 ASP A O 1
ATOM 692 N N . PHE A 1 88 ? -10.766 5.239 -1.509 1.00 98.50 88 PHE A N 1
ATOM 693 C CA . PHE A 1 88 ? -10.283 3.863 -1.593 1.00 98.50 88 PHE A CA 1
ATOM 694 C C . PHE A 1 88 ? -9.950 3.488 -3.030 1.00 98.50 88 PHE A C 1
ATOM 696 O O . PHE A 1 88 ? -10.451 4.091 -3.980 1.00 98.50 88 PHE A O 1
ATOM 703 N N . TYR A 1 89 ? -9.151 2.441 -3.176 1.00 98.50 89 TYR A N 1
ATOM 704 C CA . TYR A 1 89 ? -8.910 1.789 -4.454 1.00 98.50 89 TYR A CA 1
ATOM 705 C C . TYR A 1 89 ? -8.873 0.274 -4.289 1.00 98.50 89 TYR A C 1
ATOM 707 O O . TYR A 1 89 ? -8.702 -0.243 -3.182 1.00 98.50 89 TYR A O 1
ATOM 715 N N . ILE A 1 90 ? -9.057 -0.418 -5.412 1.00 98.44 90 ILE A N 1
ATOM 716 C CA . ILE A 1 90 ? -9.006 -1.873 -5.506 1.00 98.44 90 ILE A CA 1
ATOM 717 C C . ILE A 1 90 ? -7.937 -2.239 -6.528 1.00 98.44 90 ILE A C 1
ATOM 719 O O . ILE A 1 90 ? -7.911 -1.642 -7.604 1.00 98.44 90 ILE A O 1
ATOM 723 N N . VAL A 1 91 ? -7.085 -3.204 -6.195 1.00 98.31 91 VAL A N 1
ATOM 724 C CA . VAL A 1 91 ? -6.089 -3.774 -7.112 1.00 98.31 91 VAL A CA 1
ATOM 725 C C . VAL A 1 91 ? -6.219 -5.291 -7.146 1.00 98.31 91 VAL A C 1
ATOM 727 O O . VAL A 1 91 ? -6.371 -5.947 -6.111 1.00 98.31 91 VAL A O 1
ATOM 730 N N . TRP A 1 92 ? -6.202 -5.830 -8.360 1.00 98.31 92 TRP A N 1
ATOM 731 C CA . TRP A 1 92 ? -6.303 -7.251 -8.678 1.00 98.31 92 TRP A CA 1
ATOM 732 C C . TRP A 1 92 ? -4.906 -7.866 -8.889 1.00 98.31 92 TRP A C 1
ATOM 734 O O . TRP A 1 92 ? -3.916 -7.139 -8.919 1.00 98.31 92 TRP A O 1
ATOM 744 N N . PRO A 1 93 ? -4.778 -9.193 -9.082 1.00 96.94 93 PRO A N 1
ATOM 745 C CA . PRO A 1 93 ? -3.481 -9.838 -9.323 1.00 96.94 93 PRO A CA 1
ATOM 746 C C . PRO A 1 93 ? -2.706 -9.337 -10.553 1.00 96.94 93 PRO A C 1
ATOM 748 O O . PRO A 1 93 ? -1.483 -9.485 -10.625 1.00 96.94 93 PRO A O 1
ATOM 751 N N . ASP A 1 94 ? -3.416 -8.747 -11.517 1.00 97.00 94 ASP A N 1
ATOM 752 C CA . ASP A 1 94 ? -2.835 -8.138 -12.720 1.00 97.00 94 ASP A CA 1
ATOM 753 C C . ASP A 1 94 ? -2.462 -6.658 -12.527 1.00 97.00 94 ASP A C 1
ATOM 755 O O . ASP A 1 94 ? -1.892 -6.036 -13.428 1.00 97.00 94 ASP A O 1
ATOM 759 N N . ASP A 1 95 ? -2.755 -6.093 -11.356 1.00 98.25 95 ASP A N 1
ATOM 760 C CA . ASP A 1 95 ? -2.427 -4.724 -10.988 1.00 98.25 95 ASP A CA 1
ATOM 761 C C . ASP A 1 95 ? -1.196 -4.705 -10.078 1.00 98.25 95 ASP A C 1
ATOM 763 O O . ASP A 1 95 ? -1.134 -5.348 -9.026 1.00 98.25 95 ASP A O 1
ATOM 767 N N . LEU A 1 96 ? -0.204 -3.919 -10.476 1.00 98.50 96 LEU A N 1
ATOM 768 C CA . LEU A 1 96 ? 0.944 -3.586 -9.651 1.00 98.50 96 LEU A CA 1
ATOM 769 C C . LEU A 1 96 ? 0.667 -2.263 -8.950 1.00 98.50 96 LEU A C 1
ATOM 771 O O . LEU A 1 96 ? 0.157 -1.318 -9.557 1.00 98.50 96 LEU A O 1
ATOM 775 N N . HIS A 1 97 ? 1.029 -2.168 -7.675 1.00 98.44 97 HIS A N 1
ATOM 776 C CA . HIS A 1 97 ? 0.770 -0.960 -6.911 1.00 98.44 97 HIS A CA 1
ATOM 777 C C . HIS A 1 97 ? 1.863 -0.618 -5.904 1.00 98.44 97 HIS A C 1
ATOM 779 O O . HIS A 1 97 ? 2.517 -1.479 -5.335 1.00 98.44 97 HIS A O 1
ATOM 785 N N . ALA A 1 98 ? 2.067 0.670 -5.663 1.00 98.12 98 ALA A N 1
ATOM 786 C CA . ALA A 1 98 ? 2.983 1.204 -4.670 1.00 98.12 98 ALA A CA 1
ATOM 787 C C . ALA A 1 98 ? 2.190 2.111 -3.717 1.00 98.12 98 ALA A C 1
ATOM 789 O O . ALA A 1 98 ? 2.017 3.296 -4.007 1.00 98.12 98 ALA A O 1
ATOM 790 N N . PRO A 1 99 ? 1.688 1.581 -2.588 1.00 97.19 99 PRO A N 1
ATOM 791 C CA . PRO A 1 99 ? 0.913 2.370 -1.637 1.00 97.19 99 PRO A CA 1
ATOM 792 C C . PRO A 1 99 ? 1.806 3.320 -0.830 1.00 97.19 99 PRO A C 1
ATOM 794 O O . PRO A 1 99 ? 3.026 3.110 -0.719 1.00 97.19 99 PRO A O 1
ATOM 797 N N . ARG A 1 100 ? 1.182 4.301 -0.165 1.00 96.75 100 ARG A N 1
ATOM 798 C CA . ARG A 1 100 ? 1.831 5.213 0.794 1.00 96.75 100 ARG A CA 1
ATOM 799 C C . ARG A 1 100 ? 2.953 6.067 0.205 1.00 96.75 100 ARG A C 1
ATOM 801 O O . ARG A 1 100 ? 3.922 6.349 0.915 1.00 96.75 100 ARG A O 1
ATOM 808 N N . LEU A 1 101 ? 2.874 6.471 -1.062 1.00 98.06 101 LEU A N 1
ATOM 809 C CA . LEU A 1 101 ? 3.845 7.418 -1.613 1.00 98.06 101 LEU A CA 1
ATOM 810 C C . LEU A 1 101 ? 3.575 8.828 -1.080 1.00 98.06 101 LEU A C 1
ATOM 812 O O . LEU A 1 101 ? 2.435 9.281 -1.000 1.00 98.06 101 LEU A O 1
ATOM 816 N N . ALA A 1 102 ? 4.638 9.533 -0.722 1.00 97.56 102 ALA A N 1
ATOM 817 C CA . ALA A 1 102 ? 4.586 10.945 -0.384 1.00 97.56 102 ALA A CA 1
ATOM 818 C C . ALA A 1 102 ? 4.336 11.782 -1.649 1.00 97.56 102 ALA A C 1
ATOM 820 O O . ALA A 1 102 ? 4.969 11.557 -2.679 1.00 97.56 102 ALA A O 1
ATOM 821 N N . LEU A 1 103 ? 3.461 12.789 -1.563 1.00 92.62 103 LEU A N 1
ATOM 822 C CA . LEU A 1 103 ? 3.212 13.723 -2.672 1.00 92.62 103 LEU A CA 1
ATOM 823 C C . LEU A 1 103 ? 4.356 14.730 -2.859 1.00 92.62 103 LEU A C 1
ATOM 825 O O . LEU A 1 103 ? 4.688 15.102 -3.981 1.00 92.62 103 LEU A O 1
ATOM 829 N N . LYS A 1 104 ? 4.921 15.213 -1.748 1.00 90.69 104 LYS A N 1
ATOM 830 C CA . LYS A 1 104 ? 6.037 16.174 -1.717 1.00 90.69 104 LYS A CA 1
ATOM 831 C C . LYS A 1 104 ? 7.001 15.844 -0.588 1.00 90.69 104 LYS A C 1
ATOM 833 O O . LYS A 1 104 ? 8.190 15.666 -0.815 1.00 90.69 104 LYS A O 1
ATOM 838 N N . GLU A 1 105 ? 6.458 15.735 0.617 1.00 94.81 105 GLU A N 1
ATOM 839 C CA . GLU A 1 105 ? 7.168 15.368 1.836 1.00 94.81 105 GLU A CA 1
ATOM 840 C C . GLU A 1 105 ? 6.430 14.234 2.542 1.00 94.81 105 GLU A C 1
ATOM 842 O O . GLU A 1 105 ? 5.257 13.968 2.261 1.00 94.81 105 GLU A O 1
ATOM 847 N N . THR A 1 106 ? 7.129 13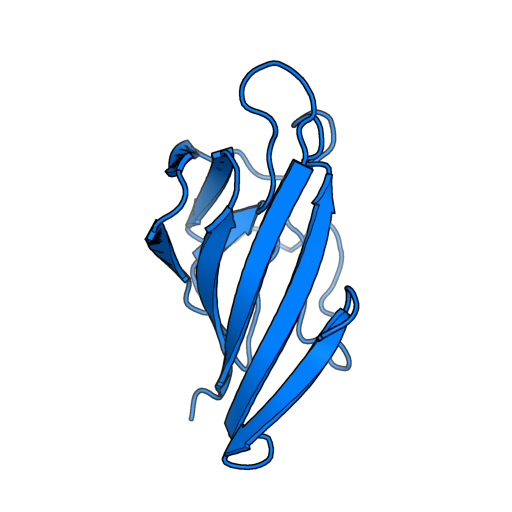.539 3.433 1.00 97.31 106 THR A N 1
ATOM 848 C CA . THR A 1 106 ? 6.540 12.445 4.197 1.00 97.31 106 THR A CA 1
ATOM 849 C C . THR A 1 106 ? 5.509 12.977 5.190 1.00 97.31 106 THR A C 1
ATOM 851 O O . THR A 1 106 ? 5.790 13.913 5.933 1.00 97.31 106 THR A O 1
ATOM 854 N N . GLY A 1 107 ? 4.338 12.350 5.243 1.00 97.19 107 GLY A N 1
ATOM 855 C CA . GLY A 1 107 ? 3.278 12.658 6.196 1.00 97.19 107 GLY A CA 1
ATOM 856 C C . GLY A 1 107 ? 2.719 11.399 6.847 1.00 97.19 107 GLY A C 1
ATOM 857 O O . GLY A 1 107 ? 2.953 10.280 6.385 1.00 97.19 107 GLY A O 1
ATOM 858 N N . LYS A 1 108 ? 1.973 11.577 7.939 1.00 98.00 108 LYS A N 1
ATOM 859 C CA . LYS A 1 108 ? 1.259 10.474 8.588 1.00 98.00 108 LYS A CA 1
ATOM 860 C C . LYS A 1 108 ? 0.012 10.108 7.797 1.00 98.00 108 LYS A C 1
ATOM 862 O O . LYS A 1 108 ? -0.743 10.987 7.389 1.00 98.00 108 LYS A O 1
ATOM 867 N N . VAL A 1 109 ? -0.216 8.810 7.665 1.00 98.25 109 VAL A N 1
ATOM 868 C CA . VAL A 1 109 ? -1.412 8.226 7.067 1.00 98.25 109 VAL A CA 1
ATOM 869 C C . VAL A 1 109 ? -1.939 7.102 7.942 1.00 98.25 109 VAL A C 1
ATOM 871 O O . VAL A 1 109 ? -1.178 6.359 8.574 1.00 98.25 109 VAL A O 1
ATOM 874 N N . ARG A 1 110 ? -3.264 6.958 7.955 1.00 98.31 110 ARG A N 1
ATOM 875 C CA . ARG A 1 110 ? -3.930 5.774 8.500 1.00 98.31 110 ARG A CA 1
ATOM 876 C C . ARG A 1 110 ? -4.706 5.101 7.394 1.00 98.31 110 ARG A C 1
ATOM 878 O O . ARG A 1 110 ? -5.473 5.768 6.711 1.00 98.31 110 ARG A O 1
ATOM 885 N N . LEU A 1 111 ? -4.545 3.796 7.241 1.00 97.38 111 LEU A N 1
ATOM 886 C CA . LEU A 1 111 ? -5.198 3.039 6.181 1.00 97.38 111 LEU A CA 1
ATOM 887 C C . LEU A 1 111 ? -5.651 1.665 6.668 1.00 97.38 111 LEU A C 1
ATOM 889 O O . LEU A 1 111 ? -5.057 1.076 7.575 1.00 97.38 111 LEU A O 1
ATOM 893 N N . LEU A 1 112 ? -6.707 1.160 6.041 1.00 98.12 112 LEU A N 1
ATOM 894 C CA . LEU A 1 112 ? -7.092 -0.243 6.097 1.00 98.12 112 LEU A CA 1
ATOM 895 C C . LEU A 1 112 ? -6.714 -0.897 4.777 1.00 98.12 112 LEU A C 1
ATOM 897 O O . LEU A 1 112 ? -7.117 -0.420 3.723 1.00 98.12 112 LEU A O 1
ATOM 901 N N . VAL A 1 113 ? -5.984 -2.004 4.850 1.00 98.38 113 VAL A N 1
ATOM 902 C CA . VAL A 1 113 ? -5.763 -2.895 3.711 1.00 98.38 113 VAL A CA 1
ATOM 903 C C . VAL A 1 113 ? -6.623 -4.125 3.933 1.00 98.38 113 VAL A C 1
ATOM 905 O O . VAL A 1 113 ? -6.335 -4.940 4.813 1.00 98.38 113 VAL A O 1
ATOM 908 N N . ILE A 1 114 ? -7.707 -4.229 3.179 1.00 98.69 114 ILE A N 1
ATOM 909 C CA . ILE A 1 114 ? -8.613 -5.370 3.212 1.00 98.69 114 ILE A CA 1
ATOM 910 C C . ILE A 1 114 ? -8.162 -6.328 2.120 1.00 98.69 114 ILE A C 1
ATOM 912 O O . ILE A 1 114 ? -8.087 -5.956 0.954 1.00 98.69 114 ILE A O 1
ATOM 91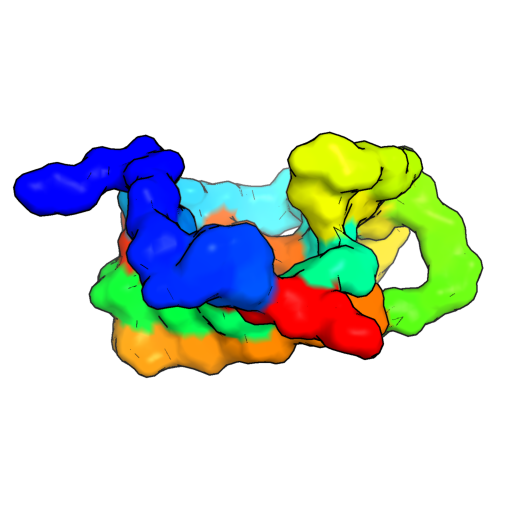6 N N . LYS A 1 115 ? -7.851 -7.555 2.514 1.00 98.56 115 LYS A N 1
ATOM 917 C CA . LYS A 1 115 ? -7.462 -8.636 1.619 1.00 98.56 115 LYS A CA 1
ATOM 918 C C . LYS A 1 115 ? -8.693 -9.489 1.341 1.00 98.56 115 LYS A C 1
ATOM 920 O O . LYS A 1 115 ? -9.348 -9.929 2.288 1.00 98.56 115 LYS A O 1
ATOM 925 N N . VAL A 1 116 ? -8.993 -9.716 0.066 1.00 98.62 116 VAL A N 1
ATOM 926 C CA . VAL A 1 116 ? -10.107 -10.558 -0.395 1.00 98.62 116 VAL A CA 1
ATOM 927 C C . VAL A 1 116 ? -9.544 -11.691 -1.239 1.00 98.62 116 VAL A C 1
ATOM 929 O O . VAL A 1 116 ? -8.958 -11.443 -2.289 1.00 98.62 116 VAL A O 1
ATOM 932 N N . LYS A 1 117 ? -9.683 -12.926 -0.758 1.00 98.19 117 LYS A N 1
ATOM 933 C CA . LYS A 1 117 ? -9.183 -14.123 -1.432 1.00 98.19 117 LYS A CA 1
ATOM 934 C C . LYS A 1 117 ? -9.936 -14.323 -2.739 1.00 98.19 117 LYS A C 1
ATOM 936 O O . LYS A 1 117 ? -11.162 -14.215 -2.768 1.00 98.19 117 LYS A O 1
ATOM 941 N N . LEU A 1 118 ? -9.191 -14.608 -3.794 1.00 96.38 118 LEU A N 1
ATOM 942 C CA . LEU A 1 118 ? -9.725 -14.909 -5.113 1.00 96.38 118 LEU A CA 1
ATOM 943 C C . LEU A 1 118 ? -9.800 -16.430 -5.280 1.00 96.38 118 LEU A C 1
ATOM 945 O O . LEU A 1 118 ? -8.961 -17.153 -4.734 1.00 96.38 118 LEU A O 1
ATOM 949 N N . ASP A 1 119 ? -10.846 -16.890 -5.963 1.00 84.12 119 ASP A N 1
ATOM 950 C CA . ASP A 1 119 ? -11.122 -18.311 -6.207 1.00 84.12 119 ASP A CA 1
ATOM 951 C C . ASP A 1 119 ? -10.489 -18.788 -7.530 1.00 84.12 119 ASP A C 1
ATOM 953 O O . ASP A 1 119 ? -10.446 -17.989 -8.497 1.00 84.12 119 ASP A O 1
#

Secondary structure (DSSP, 8-state):
-PPTT-EEEEETTTEEEEEEEEE-B-STT-PPEE-SSEEEEEEEEESEEEEEEEE--SPPPSEEEETTTTEEE-----EEEEEETT-EEEE-TTEEEEEEE-SSS--EEEEEEEEEE--

InterPro domains:
  IPR004375 NanQ anomerase/TabA/YiaL family [PF04074] (7-117)
  IPR004375 NanQ anomerase/TabA/YiaL family [PTHR34986] (7-118)
  IPR004375 NanQ anomerase/TabA/YiaL family [TIGR00022] (7-119)
  IPR037012 NanQ anomerase/TabA/YiaL superfamily [G3DSA:2.60.120.370] (3-119)

Radius of gyration: 13.92 Å; chains: 1; bounding box: 28×34×39 Å

Sequence (119 aa):
GLKSRDQVTIDGDRVYAKYFDMETKLPDGVMPEGHSNYADIQYLLDGEEALGYARKGEEAPAKPYDAQKDIAFWDVPYDTIRLKAGDFYIVWPDDLHAPRLALKETGKVRLLVIKVKLD

Foldseek 3Di:
DDDAQDKDDDDPVQKIKGKHWDKFDACPPFFFKAFDFWKKKKAWQADKAKKWKDFADPDDFPAHADPVVRMTTHPDHTDIDIDGHGDIDIDDRRMTIGPRHDPDDMDITIMMIMIGGDD